Protein AF-A0A7J3KE37-F1 (afdb_monomer_lite)

Structure (mmCIF, N/CA/C/O backbone):
data_AF-A0A7J3KE37-F1
#
_entry.id   AF-A0A7J3KE37-F1
#
loop_
_atom_site.group_PDB
_atom_site.id
_atom_site.type_symbol
_atom_site.label_atom_id
_atom_site.label_alt_id
_atom_site.label_comp_id
_atom_site.label_asym_id
_atom_site.label_entity_id
_atom_site.label_seq_id
_atom_site.pdbx_PDB_ins_code
_atom_site.Cartn_x
_atom_site.Cartn_y
_atom_site.Cartn_z
_atom_site.occupancy
_atom_site.B_iso_or_equiv
_atom_site.auth_seq_id
_atom_site.auth_comp_id
_atom_site.auth_asym_id
_atom_site.auth_atom_id
_atom_site.pdbx_PDB_model_num
ATOM 1 N N . VAL A 1 1 ? 8.041 0.019 -34.776 1.00 53.38 1 VAL A N 1
ATOM 2 C CA . VAL A 1 1 ? 8.431 -0.261 -36.181 1.00 53.38 1 VAL A CA 1
ATOM 3 C C . VAL A 1 1 ? 9.354 0.824 -36.729 1.00 53.38 1 VAL A C 1
ATOM 5 O O . VAL A 1 1 ? 10.491 0.506 -37.036 1.00 53.38 1 VAL A O 1
ATOM 8 N N . ILE A 1 2 ? 8.940 2.098 -36.748 1.00 59.47 2 ILE A N 1
ATOM 9 C CA . ILE A 1 2 ? 9.749 3.211 -37.296 1.00 59.47 2 ILE A CA 1
ATOM 10 C C . ILE A 1 2 ? 11.089 3.405 -36.557 1.00 59.47 2 ILE A C 1
ATOM 12 O O . ILE A 1 2 ? 12.124 3.545 -37.195 1.00 59.47 2 ILE A O 1
ATOM 16 N N . LEU A 1 3 ? 11.098 3.316 -35.222 1.00 55.81 3 LEU A N 1
ATOM 17 C CA . LEU A 1 3 ? 12.321 3.462 -34.418 1.00 55.81 3 LEU A CA 1
ATOM 18 C C . LEU A 1 3 ? 13.357 2.342 -34.669 1.00 55.81 3 LEU A C 1
ATOM 20 O O . LEU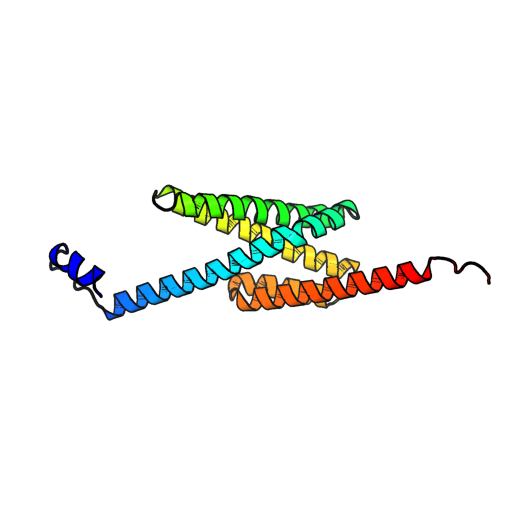 A 1 3 ? 14.552 2.571 -34.562 1.00 55.81 3 LEU A O 1
ATOM 24 N N . ILE A 1 4 ? 12.907 1.134 -35.029 1.00 55.12 4 ILE A N 1
ATOM 25 C CA . ILE A 1 4 ? 13.771 -0.049 -35.213 1.00 55.12 4 ILE A CA 1
ATOM 26 C C . ILE A 1 4 ? 14.487 0.007 -36.567 1.00 55.12 4 ILE A C 1
ATOM 28 O O . ILE A 1 4 ? 15.677 -0.285 -36.635 1.00 55.12 4 ILE A O 1
ATOM 32 N N . LEU A 1 5 ? 13.795 0.471 -37.616 1.00 60.16 5 LEU A N 1
ATOM 33 C CA . LEU A 1 5 ? 14.390 0.710 -38.939 1.00 60.16 5 LEU A CA 1
ATOM 34 C C . LEU A 1 5 ? 15.525 1.746 -38.891 1.00 60.16 5 LEU A C 1
ATOM 36 O O . LEU A 1 5 ? 16.437 1.692 -39.707 1.00 60.16 5 LEU A O 1
ATOM 40 N N . TYR A 1 6 ? 15.486 2.661 -37.919 1.00 65.44 6 TYR A N 1
ATOM 41 C CA . TYR A 1 6 ? 16.497 3.702 -37.756 1.00 65.44 6 TYR A CA 1
ATOM 42 C C . TYR A 1 6 ? 17.763 3.219 -37.023 1.00 65.44 6 TYR A C 1
ATOM 44 O O . TYR A 1 6 ? 18.848 3.741 -37.259 1.00 65.44 6 TYR A O 1
ATOM 52 N N . ILE A 1 7 ? 17.644 2.215 -36.145 1.00 61.22 7 ILE A N 1
ATOM 53 C CA . ILE A 1 7 ? 18.751 1.722 -35.299 1.00 61.22 7 ILE A CA 1
ATOM 54 C C . ILE A 1 7 ? 19.439 0.493 -35.924 1.00 61.22 7 ILE A C 1
ATOM 56 O O . ILE A 1 7 ? 20.599 0.215 -35.629 1.00 61.22 7 ILE A O 1
ATOM 60 N N . GLN A 1 8 ? 18.760 -0.216 -36.834 1.00 58.31 8 GLN A N 1
ATOM 61 C CA . GLN A 1 8 ? 19.286 -1.409 -37.504 1.00 58.31 8 GLN A CA 1
ATOM 62 C C . GLN A 1 8 ? 20.685 -1.257 -38.148 1.00 58.31 8 GLN A C 1
ATOM 64 O O . GLN A 1 8 ? 21.486 -2.177 -37.988 1.00 58.31 8 GLN A O 1
ATOM 69 N N . PRO A 1 9 ? 21.039 -0.142 -38.823 1.00 63.50 9 PRO A N 1
ATOM 70 C CA . PRO A 1 9 ? 22.364 0.001 -39.435 1.00 63.50 9 PRO A CA 1
ATOM 71 C C . PRO A 1 9 ? 23.500 0.274 -38.432 1.00 63.50 9 PRO A C 1
ATOM 73 O O . PRO A 1 9 ? 24.663 0.241 -38.821 1.00 63.50 9 PRO A O 1
ATOM 76 N N . LEU A 1 10 ? 23.191 0.544 -37.157 1.00 65.00 10 LEU A N 1
ATOM 77 C CA . LEU A 1 10 ? 24.181 0.791 -36.100 1.00 65.00 10 LEU A CA 1
ATOM 78 C C . LEU A 1 10 ? 24.524 -0.458 -35.270 1.00 65.00 10 LEU A C 1
ATOM 80 O O . LEU A 1 10 ? 25.379 -0.374 -34.388 1.00 65.00 10 LEU A O 1
ATOM 84 N N . MET A 1 11 ? 23.880 -1.605 -35.520 1.00 58.06 11 MET A N 1
ATOM 85 C CA . MET A 1 11 ? 24.127 -2.831 -34.757 1.00 58.06 11 MET A CA 1
ATOM 86 C C . MET A 1 11 ? 25.184 -3.731 -35.418 1.00 58.06 11 MET A C 1
ATOM 88 O O . MET A 1 11 ? 25.143 -3.940 -36.632 1.00 58.06 11 MET A O 1
ATOM 92 N N . PRO A 1 12 ? 26.121 -4.301 -34.636 1.00 63.09 12 PRO A N 1
ATOM 93 C CA . PRO A 1 12 ? 27.068 -5.290 -35.138 1.00 63.09 12 PRO A CA 1
ATOM 94 C C . PRO A 1 12 ? 26.328 -6.533 -35.654 1.00 63.09 12 PRO A C 1
ATOM 96 O O . PRO A 1 12 ? 25.351 -6.983 -35.058 1.00 63.09 12 PRO A O 1
ATOM 99 N N . SER A 1 13 ? 26.826 -7.116 -36.745 1.00 61.53 13 SER A N 1
ATOM 100 C CA . SER A 1 13 ? 26.220 -8.247 -37.469 1.00 61.53 13 SER A CA 1
ATOM 101 C C . SER A 1 13 ? 26.075 -9.546 -36.662 1.00 61.53 13 SER A C 1
ATOM 103 O O . SER A 1 13 ? 25.427 -10.476 -37.129 1.00 61.53 13 SER A O 1
ATOM 105 N N . SER A 1 14 ? 26.646 -9.621 -35.457 1.00 61.78 14 SER A N 1
ATOM 106 C CA . SER A 1 14 ? 26.464 -10.726 -34.507 1.00 61.78 14 SER A CA 1
ATOM 107 C C . SER A 1 14 ? 25.185 -10.621 -33.666 1.00 61.78 14 SER A C 1
ATOM 109 O O . SER A 1 14 ? 24.855 -11.559 -32.942 1.00 61.78 14 SER A O 1
ATOM 111 N N . PHE A 1 15 ? 24.466 -9.496 -33.733 1.00 59.97 15 PHE A N 1
ATOM 112 C CA . PHE A 1 15 ? 23.226 -9.274 -32.996 1.00 59.97 15 PHE A CA 1
ATOM 113 C C . PHE A 1 15 ? 22.022 -9.548 -33.909 1.00 59.97 15 PHE A C 1
ATOM 115 O O . PHE A 1 15 ? 21.435 -8.634 -34.488 1.00 59.97 15 PHE A O 1
ATOM 122 N N . GLU A 1 16 ? 21.650 -10.823 -34.063 1.00 62.47 16 GLU A N 1
ATOM 123 C CA . GLU A 1 16 ? 20.375 -11.176 -34.695 1.00 62.47 16 GLU A CA 1
ATOM 124 C C . GLU A 1 16 ? 19.230 -10.719 -33.785 1.00 62.47 16 GLU A C 1
ATOM 126 O O . GLU A 1 16 ? 18.906 -11.339 -32.770 1.00 62.47 16 GLU A O 1
ATOM 131 N N . PHE A 1 17 ? 18.630 -9.579 -34.125 1.00 63.75 17 PHE A N 1
ATOM 132 C CA . PHE A 1 17 ? 17.500 -9.033 -33.389 1.00 63.75 17 PHE A CA 1
ATOM 133 C C . PHE A 1 17 ? 16.277 -9.937 -33.575 1.00 63.75 17 PHE A C 1
ATOM 135 O O . PHE A 1 17 ? 15.520 -9.817 -34.541 1.00 63.75 17 PHE A O 1
ATOM 142 N N . ASN A 1 18 ? 16.083 -10.868 -32.643 1.00 77.44 18 ASN A N 1
ATOM 143 C CA . ASN A 1 18 ? 14.922 -11.741 -32.646 1.00 77.44 18 ASN A CA 1
ATOM 144 C C . ASN A 1 18 ? 13.670 -10.922 -32.286 1.00 77.44 18 ASN A C 1
ATOM 146 O O . ASN A 1 18 ? 13.441 -10.562 -31.128 1.00 77.44 18 ASN A O 1
ATOM 150 N N . MET A 1 19 ? 12.853 -10.633 -33.301 1.00 72.88 19 MET A N 1
ATOM 151 C CA . MET A 1 19 ? 11.621 -9.847 -33.178 1.00 72.88 19 MET A CA 1
ATOM 152 C C . MET A 1 19 ? 10.643 -10.432 -32.150 1.00 72.88 19 MET A C 1
ATOM 154 O O . MET A 1 19 ? 9.943 -9.677 -31.478 1.00 72.88 19 MET A O 1
ATOM 158 N N . GLU A 1 20 ? 10.616 -11.755 -31.976 1.00 77.25 20 GLU A N 1
ATOM 159 C CA . GLU A 1 20 ? 9.770 -12.415 -30.981 1.00 77.25 20 GLU A CA 1
ATOM 160 C C . GLU A 1 20 ? 10.263 -12.136 -29.552 1.00 77.25 20 GLU A C 1
ATOM 162 O O . GLU A 1 20 ? 9.468 -11.806 -28.671 1.00 77.25 20 GLU A O 1
ATOM 167 N N . VAL A 1 21 ? 11.582 -12.194 -29.327 1.00 79.75 21 VAL A N 1
ATOM 168 C CA . VAL A 1 21 ? 12.204 -11.858 -28.032 1.00 79.75 21 VAL A CA 1
ATOM 169 C C . VAL A 1 21 ? 12.000 -10.382 -27.701 1.00 79.75 21 VAL A C 1
ATOM 171 O O . VAL A 1 21 ? 11.653 -10.049 -26.568 1.00 79.75 21 VAL A O 1
ATOM 174 N N . PHE A 1 22 ? 12.142 -9.494 -28.687 1.00 77.25 22 PHE A N 1
ATOM 175 C CA . PHE A 1 22 ? 11.907 -8.066 -28.494 1.00 77.25 22 PHE A CA 1
ATOM 176 C C . PHE A 1 22 ? 10.448 -7.754 -28.132 1.00 77.25 22 PHE A C 1
ATOM 178 O O . PHE A 1 22 ? 10.202 -7.002 -27.189 1.00 77.25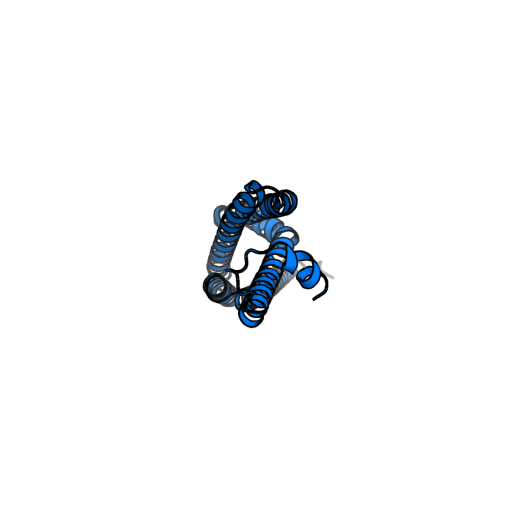 22 PHE A O 1
ATOM 185 N N . ILE A 1 23 ? 9.474 -8.361 -28.821 1.00 79.06 23 ILE A N 1
ATOM 186 C CA . ILE A 1 23 ? 8.047 -8.196 -28.496 1.00 79.06 23 ILE A CA 1
ATOM 187 C C . ILE A 1 23 ? 7.740 -8.751 -27.097 1.00 79.06 23 ILE A C 1
ATOM 189 O O . ILE A 1 23 ? 7.037 -8.092 -26.327 1.00 79.06 23 ILE A O 1
ATOM 193 N N . LYS A 1 24 ? 8.308 -9.909 -26.723 1.00 78.75 24 LYS A N 1
ATOM 194 C CA . LYS A 1 24 ? 8.168 -10.473 -25.368 1.00 78.75 24 LYS A CA 1
ATOM 195 C C . LYS A 1 24 ? 8.726 -9.528 -24.302 1.00 78.75 24 LYS A C 1
ATOM 197 O O . LYS A 1 24 ? 8.019 -9.242 -23.337 1.00 78.75 24 LYS A O 1
ATOM 202 N N . LEU A 1 25 ? 9.926 -8.977 -24.498 1.00 77.75 25 LEU A N 1
ATOM 203 C CA . LEU A 1 25 ? 10.525 -7.995 -23.585 1.00 77.75 25 LEU A CA 1
ATOM 204 C C . LEU A 1 25 ? 9.667 -6.733 -23.445 1.00 77.75 25 LEU A C 1
ATOM 206 O O . LEU A 1 25 ? 9.411 -6.283 -22.329 1.00 77.75 25 LEU A O 1
ATOM 210 N N . LEU A 1 26 ? 9.172 -6.189 -24.557 1.00 78.12 26 LEU A N 1
ATOM 211 C CA . LEU A 1 26 ? 8.349 -4.980 -24.555 1.00 78.12 26 LEU A CA 1
ATOM 212 C C . LEU A 1 26 ? 7.003 -5.217 -23.850 1.00 78.12 26 LEU A C 1
ATOM 214 O O . LEU A 1 26 ? 6.558 -4.375 -23.071 1.00 78.12 26 LEU A O 1
ATOM 218 N N . SER A 1 27 ? 6.401 -6.396 -24.043 1.00 76.31 27 SER A N 1
ATOM 219 C CA . SER A 1 27 ? 5.189 -6.805 -23.325 1.00 76.31 27 SER A CA 1
ATOM 220 C C . SER A 1 27 ? 5.420 -6.980 -21.819 1.00 76.31 27 SER A C 1
ATOM 222 O O . SER A 1 27 ? 4.584 -6.559 -21.022 1.00 76.31 27 SER A O 1
ATOM 224 N N . ALA A 1 28 ? 6.567 -7.533 -21.410 1.00 74.56 28 ALA A N 1
ATOM 225 C CA . ALA A 1 28 ? 6.912 -7.712 -20.003 1.00 74.56 28 ALA A CA 1
ATOM 226 C C . ALA A 1 28 ? 7.110 -6.360 -19.303 1.00 74.56 28 ALA A C 1
ATOM 228 O O . ALA A 1 28 ? 6.559 -6.137 -18.227 1.00 74.56 28 ALA A O 1
ATOM 229 N N . ILE A 1 29 ? 7.821 -5.428 -19.946 1.00 75.62 29 ILE A N 1
ATOM 230 C CA . ILE A 1 29 ? 7.994 -4.058 -19.444 1.00 75.62 29 ILE A CA 1
ATOM 231 C C . ILE A 1 29 ? 6.633 -3.366 -19.302 1.00 75.62 29 ILE A C 1
ATOM 233 O O . ILE A 1 29 ? 6.363 -2.751 -18.273 1.00 75.62 29 ILE A O 1
ATOM 237 N N . PHE A 1 30 ? 5.747 -3.507 -20.292 1.00 75.44 30 PHE A N 1
ATOM 238 C CA . PHE A 1 30 ? 4.404 -2.930 -20.241 1.00 75.44 30 PHE A CA 1
ATOM 239 C C . PHE A 1 30 ? 3.581 -3.455 -19.051 1.00 75.44 30 PHE A C 1
ATOM 241 O O . PHE A 1 30 ? 2.969 -2.666 -18.330 1.00 75.44 30 PHE A O 1
ATOM 248 N N . TRP A 1 31 ? 3.622 -4.764 -18.785 1.00 73.44 31 TRP A N 1
ATOM 249 C CA . TRP A 1 31 ? 2.962 -5.361 -17.619 1.00 73.44 31 TRP A CA 1
ATOM 250 C C . TRP A 1 31 ? 3.534 -4.869 -16.286 1.00 73.44 31 TRP A C 1
ATOM 252 O O . TRP A 1 31 ? 2.769 -4.568 -15.369 1.00 73.44 31 TRP A O 1
ATOM 262 N N . VAL A 1 32 ? 4.858 -4.731 -16.183 1.00 71.25 32 VAL A N 1
ATOM 263 C CA . VAL A 1 32 ? 5.515 -4.183 -14.985 1.00 71.25 32 VAL A CA 1
ATOM 264 C C . VAL A 1 32 ? 5.068 -2.743 -14.731 1.00 71.25 32 VAL A C 1
ATOM 266 O O . VAL A 1 32 ? 4.750 -2.400 -13.594 1.00 71.25 32 VAL A O 1
ATOM 269 N N . ILE A 1 33 ? 4.974 -1.923 -15.783 1.00 72.56 33 ILE A N 1
ATOM 270 C CA . ILE A 1 33 ? 4.507 -0.533 -15.685 1.00 72.56 33 ILE A CA 1
ATOM 271 C C . ILE A 1 33 ? 3.059 -0.478 -15.185 1.00 72.56 33 ILE A C 1
ATOM 273 O O . 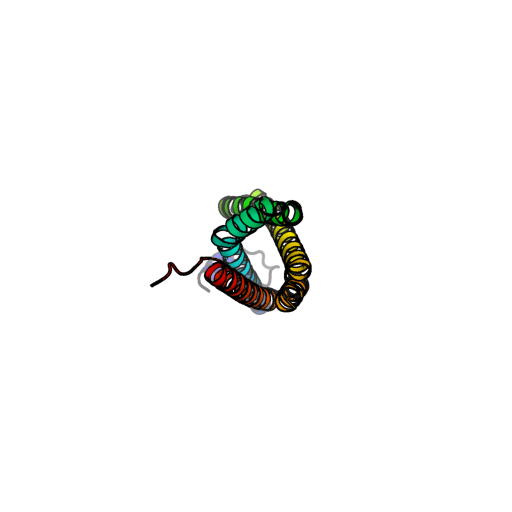ILE A 1 33 ? 2.759 0.320 -14.299 1.00 72.56 33 ILE A O 1
ATOM 277 N N . ILE A 1 34 ? 2.168 -1.335 -15.697 1.00 74.44 34 ILE A N 1
ATOM 278 C CA . ILE A 1 34 ? 0.769 -1.391 -15.242 1.00 74.44 34 ILE A CA 1
ATOM 279 C C . ILE A 1 34 ? 0.694 -1.684 -13.741 1.00 74.44 34 ILE A C 1
ATOM 281 O O . ILE A 1 34 ? 0.007 -0.967 -13.016 1.00 74.44 34 ILE A O 1
ATOM 285 N N . ILE A 1 35 ? 1.412 -2.706 -13.267 1.00 70.31 35 ILE A N 1
ATOM 286 C CA . ILE A 1 35 ? 1.434 -3.076 -11.843 1.00 70.31 35 ILE A CA 1
ATOM 287 C C . ILE A 1 35 ? 1.938 -1.903 -10.994 1.00 70.31 35 ILE A C 1
ATOM 289 O O . ILE A 1 35 ? 1.342 -1.579 -9.966 1.00 70.31 35 ILE A O 1
ATOM 293 N N . TRP A 1 36 ? 2.978 -1.218 -11.469 1.00 72.06 36 TRP A N 1
ATOM 294 C CA . TRP A 1 36 ? 3.528 -0.027 -10.828 1.00 72.06 36 TRP A CA 1
ATOM 295 C C . TRP A 1 36 ? 2.510 1.111 -10.696 1.00 72.06 36 TRP A C 1
ATOM 297 O O . TRP A 1 36 ? 2.410 1.735 -9.641 1.00 72.06 36 TRP A O 1
ATOM 307 N N . VAL A 1 37 ? 1.709 1.366 -11.734 1.00 74.19 37 VAL A N 1
ATOM 308 C CA . VAL A 1 37 ? 0.667 2.405 -11.696 1.00 74.19 37 VAL A CA 1
ATOM 309 C C . VAL A 1 37 ? -0.386 2.098 -10.627 1.00 74.19 37 VAL A C 1
ATOM 311 O O . VAL A 1 37 ? -0.791 3.007 -9.902 1.00 74.19 37 VAL A O 1
ATOM 314 N N . PHE A 1 38 ? -0.799 0.835 -10.476 1.00 73.00 38 PHE A N 1
ATOM 315 C CA . PHE A 1 38 ? -1.753 0.447 -9.431 1.00 73.00 38 PHE A CA 1
ATOM 316 C C . PHE A 1 38 ? -1.213 0.710 -8.021 1.00 73.00 38 PHE A C 1
ATOM 318 O O . PHE A 1 38 ? -1.939 1.260 -7.189 1.00 73.00 38 PHE A O 1
ATOM 325 N N . GLU A 1 39 ? 0.053 0.379 -7.759 1.00 71.06 39 GLU A N 1
ATOM 326 C CA . GLU A 1 39 ? 0.696 0.664 -6.470 1.00 71.06 39 GLU A CA 1
ATOM 327 C C . GLU A 1 39 ? 0.749 2.166 -6.172 1.00 71.06 39 GLU A C 1
ATOM 329 O O . GLU A 1 39 ? 0.411 2.588 -5.066 1.00 71.06 39 GLU A O 1
ATOM 334 N N . VAL A 1 40 ? 1.096 2.988 -7.167 1.00 74.31 40 VAL A N 1
ATOM 335 C CA . VAL A 1 40 ? 1.150 4.449 -7.012 1.00 74.31 40 VAL A CA 1
ATOM 336 C C . VAL A 1 40 ? -0.230 5.030 -6.694 1.00 74.31 40 VAL A C 1
ATOM 338 O O . VAL A 1 40 ? -0.351 5.867 -5.798 1.00 74.31 40 VAL A O 1
ATOM 341 N N . VAL A 1 41 ? -1.286 4.579 -7.380 1.00 79.06 41 VAL A N 1
ATOM 342 C CA . VAL A 1 41 ? -2.663 5.037 -7.118 1.00 79.06 41 VAL A CA 1
ATOM 343 C C . VAL A 1 41 ? -3.095 4.673 -5.697 1.00 79.06 41 VAL A C 1
ATOM 345 O O . VAL A 1 41 ? -3.644 5.514 -4.983 1.00 79.06 41 VAL A O 1
ATOM 348 N N . ILE A 1 42 ? -2.812 3.444 -5.262 1.00 74.50 42 ILE A N 1
ATOM 349 C CA . ILE A 1 42 ? -3.102 2.979 -3.902 1.00 74.50 42 ILE A CA 1
ATOM 350 C C . ILE A 1 42 ? -2.350 3.821 -2.864 1.00 74.50 42 ILE A C 1
ATOM 352 O O . ILE A 1 42 ? -2.955 4.301 -1.903 1.00 74.50 42 ILE A O 1
ATOM 356 N N . ALA A 1 43 ? -1.053 4.043 -3.077 1.00 71.31 43 ALA A N 1
ATOM 357 C CA . ALA A 1 43 ? -0.216 4.852 -2.200 1.00 71.31 43 ALA A CA 1
ATOM 358 C C . ALA A 1 43 ? -0.753 6.291 -2.078 1.00 71.31 43 ALA A C 1
ATOM 360 O O . ALA A 1 43 ? -0.786 6.858 -0.984 1.00 71.31 43 ALA A O 1
ATOM 361 N N . LEU A 1 44 ? -1.260 6.862 -3.175 1.00 77.19 44 LEU A N 1
ATOM 362 C CA . LEU A 1 44 ? -1.858 8.196 -3.183 1.00 77.19 44 LEU A CA 1
ATOM 363 C C . LEU A 1 44 ? -3.169 8.255 -2.378 1.00 77.19 44 LEU A C 1
ATOM 365 O O . LEU A 1 44 ? -3.388 9.194 -1.610 1.00 77.19 44 LEU A O 1
ATOM 369 N N . VAL A 1 45 ? -4.030 7.239 -2.500 1.00 77.06 45 VAL A N 1
ATOM 370 C CA . VAL A 1 45 ? -5.258 7.126 -1.690 1.00 77.06 45 VAL A CA 1
ATOM 371 C C . VAL A 1 45 ? -4.920 6.985 -0.204 1.00 77.06 45 VAL A C 1
ATOM 373 O O . VAL A 1 45 ? -5.557 7.632 0.639 1.00 77.06 45 VAL A O 1
ATOM 376 N N . ALA A 1 46 ? -3.897 6.190 0.120 1.00 72.88 46 ALA A N 1
ATOM 377 C CA . ALA A 1 46 ? -3.403 6.038 1.482 1.00 72.88 46 ALA A CA 1
ATOM 378 C C . ALA A 1 46 ? -2.950 7.392 2.059 1.00 72.88 46 ALA A C 1
ATOM 380 O O . ALA A 1 46 ? -3.341 7.750 3.172 1.00 72.88 46 ALA A O 1
ATOM 381 N N . LEU A 1 47 ? -2.216 8.190 1.277 1.00 74.81 47 LEU A N 1
ATOM 382 C CA . LEU A 1 47 ? -1.715 9.504 1.683 1.00 74.81 47 LEU A CA 1
ATOM 383 C C . LEU A 1 47 ? -2.843 10.475 2.078 1.00 74.81 47 LEU A C 1
ATOM 385 O O . LEU A 1 47 ? -2.759 11.137 3.111 1.00 74.81 47 LEU A O 1
ATOM 389 N N . ILE A 1 48 ? -3.910 10.549 1.276 1.00 77.38 48 ILE A N 1
ATOM 390 C CA . ILE A 1 48 ? -4.960 11.568 1.442 1.00 77.38 48 ILE A CA 1
ATOM 391 C C . ILE A 1 48 ? -5.927 11.223 2.579 1.00 77.38 48 ILE A C 1
ATOM 393 O O . ILE A 1 48 ? -6.341 12.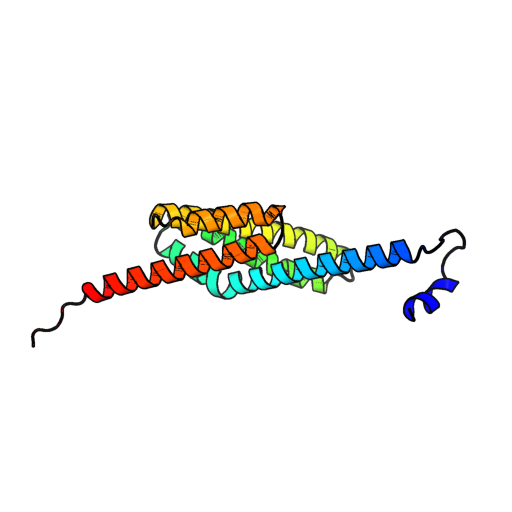111 3.323 1.00 77.38 48 ILE A O 1
ATOM 397 N N . LYS A 1 49 ? -6.333 9.954 2.710 1.00 80.50 49 LYS A N 1
ATOM 398 C CA . LYS A 1 49 ? -7.380 9.552 3.670 1.00 80.50 49 LYS A CA 1
ATOM 399 C C . LYS A 1 49 ? -6.872 8.671 4.802 1.00 80.50 49 LYS A C 1
ATOM 401 O O . LYS A 1 49 ? -7.322 8.831 5.936 1.00 80.50 49 LYS A O 1
ATOM 406 N N . LEU A 1 50 ? -5.961 7.742 4.518 1.00 79.31 50 LEU A N 1
ATOM 407 C CA . LEU A 1 50 ? -5.536 6.752 5.505 1.00 79.31 50 LEU A CA 1
ATOM 408 C C . LEU A 1 50 ? -4.550 7.346 6.518 1.00 79.31 50 LEU A C 1
ATOM 410 O O . LEU A 1 50 ? -4.712 7.123 7.714 1.00 79.31 50 LEU A O 1
ATOM 414 N N . ILE A 1 51 ? -3.567 8.137 6.085 1.00 80.56 51 ILE A N 1
ATOM 415 C CA . ILE A 1 51 ? -2.589 8.772 6.987 1.00 80.56 51 ILE A CA 1
ATOM 416 C C . ILE A 1 51 ? -3.252 9.699 8.025 1.00 80.56 51 ILE A C 1
ATOM 418 O O . ILE A 1 51 ? -3.038 9.501 9.226 1.00 80.56 51 ILE A O 1
ATOM 422 N N . PRO A 1 52 ? -4.106 10.673 7.652 1.00 80.50 52 PRO A N 1
ATOM 423 C CA . PRO A 1 52 ? -4.774 11.501 8.657 1.00 80.50 52 PRO A CA 1
ATOM 424 C C . PRO A 1 52 ? -5.719 10.679 9.552 1.00 80.50 52 PRO A C 1
ATOM 426 O O . PRO A 1 52 ? -5.814 10.940 10.752 1.00 80.50 52 PRO A O 1
ATOM 429 N N . GLY A 1 53 ? -6.365 9.638 9.015 1.00 78.31 53 GLY A N 1
ATOM 430 C CA . GLY A 1 53 ? -7.209 8.734 9.804 1.00 78.31 53 GLY A CA 1
ATOM 431 C C . GLY A 1 53 ? -6.425 7.919 10.840 1.00 78.31 53 GLY A C 1
ATOM 432 O O . GLY A 1 53 ? -6.810 7.849 12.005 1.00 78.31 53 GLY A O 1
ATOM 433 N N . THR A 1 54 ? -5.292 7.343 10.442 1.00 81.00 54 THR A N 1
ATOM 434 C CA . THR A 1 54 ? -4.425 6.529 11.312 1.00 81.00 54 THR A CA 1
ATOM 435 C C . THR A 1 54 ? -3.705 7.360 12.362 1.00 81.00 54 THR A C 1
ATOM 437 O O . THR A 1 54 ? -3.637 6.944 13.516 1.00 81.00 54 THR A O 1
ATOM 440 N N . SER A 1 55 ? -3.270 8.572 12.016 1.00 82.06 55 SER A N 1
ATOM 441 C CA . SER A 1 55 ? -2.710 9.515 12.991 1.00 82.06 55 SER A CA 1
ATOM 442 C C . SER A 1 55 ? -3.748 9.984 14.019 1.00 82.06 55 SER A C 1
ATOM 444 O O . SER A 1 55 ? -3.421 10.159 15.193 1.00 82.06 55 SER A O 1
ATOM 446 N N . SER A 1 56 ? -5.015 10.119 13.616 1.00 83.19 56 SER A N 1
ATOM 447 C CA . SER A 1 56 ? -6.120 10.409 14.539 1.00 83.19 56 SER A CA 1
ATOM 448 C C . SER A 1 56 ? -6.397 9.230 15.479 1.00 83.19 56 SER A C 1
ATOM 450 O O . SER A 1 56 ? -6.571 9.437 16.678 1.00 83.19 56 SER A O 1
ATOM 452 N N . LEU A 1 57 ? -6.357 7.994 14.963 1.00 82.06 57 LEU A N 1
ATOM 453 C CA . LEU A 1 57 ? -6.441 6.764 15.765 1.00 82.06 57 LEU A CA 1
ATOM 454 C C . LEU A 1 57 ? -5.285 6.662 16.771 1.00 82.06 57 LEU A C 1
ATOM 456 O O . LEU A 1 57 ? -5.530 6.383 17.938 1.00 82.06 57 LEU A O 1
ATOM 460 N N . ALA A 1 58 ? -4.052 6.952 16.349 1.00 85.62 58 ALA A N 1
ATOM 461 C CA . ALA A 1 58 ? -2.869 6.957 17.213 1.00 85.62 58 ALA A CA 1
ATOM 462 C C . ALA A 1 58 ? -2.916 8.027 18.312 1.00 85.62 58 ALA A C 1
ATOM 464 O O . ALA A 1 58 ? -2.353 7.838 19.388 1.00 85.62 58 ALA A O 1
ATOM 465 N N . ARG A 1 59 ? -3.572 9.163 18.047 1.00 85.94 59 ARG A N 1
ATOM 466 C CA . ARG A 1 59 ? -3.778 10.216 19.048 1.00 85.94 59 ARG A CA 1
ATOM 467 C C . ARG A 1 59 ? -4.872 9.847 20.050 1.00 85.94 59 ARG A C 1
ATOM 469 O O . ARG A 1 59 ? -4.772 10.228 21.210 1.00 85.94 59 ARG A O 1
ATOM 476 N N . ALA A 1 60 ? -5.905 9.136 19.600 1.00 85.62 60 ALA A N 1
ATOM 477 C CA . ALA A 1 60 ? -6.973 8.641 20.463 1.00 85.62 60 ALA A CA 1
ATOM 478 C C . ALA A 1 60 ? -6.511 7.466 21.336 1.00 85.62 60 ALA A C 1
ATOM 480 O O . ALA A 1 60 ? -6.927 7.362 22.486 1.00 85.62 60 ALA A O 1
ATOM 481 N N . ASP A 1 61 ? -5.657 6.592 20.800 1.00 83.50 61 ASP A N 1
ATOM 482 C CA . ASP A 1 61 ? -5.104 5.462 21.531 1.00 83.50 61 ASP A CA 1
ATOM 483 C C . ASP A 1 61 ? -3.645 5.182 21.113 1.00 83.50 61 ASP A C 1
ATOM 485 O O . ASP A 1 61 ? -3.379 4.915 19.930 1.00 83.50 61 ASP A O 1
ATOM 489 N N . PRO A 1 62 ? -2.691 5.219 22.068 1.00 86.12 62 PRO A N 1
ATOM 490 C CA . PRO A 1 62 ? -1.267 5.052 21.787 1.00 86.12 62 PRO A CA 1
ATOM 491 C C . PRO A 1 62 ? -0.931 3.690 21.175 1.00 86.12 62 PRO A C 1
ATOM 493 O O . PRO A 1 62 ? 0.102 3.558 20.514 1.00 86.12 62 PRO A O 1
ATOM 496 N N . GLU A 1 63 ? -1.796 2.687 21.323 1.00 87.50 63 GLU A N 1
ATOM 497 C CA . GLU A 1 63 ? -1.592 1.369 20.741 1.00 87.50 63 GLU A CA 1
ATOM 498 C C . GLU A 1 63 ? -1.503 1.416 19.203 1.00 87.50 63 GLU A C 1
ATOM 500 O O . GLU A 1 63 ? -0.759 0.634 18.602 1.00 87.50 63 GLU A O 1
ATOM 505 N N . PHE A 1 64 ? -2.171 2.368 18.542 1.00 86.88 64 PHE A N 1
ATOM 506 C CA . PHE A 1 64 ? -2.100 2.527 17.083 1.00 86.88 64 PHE A CA 1
ATOM 507 C C . PHE A 1 64 ? -0.891 3.348 16.605 1.00 86.88 64 PHE A C 1
ATOM 509 O O . PHE A 1 64 ? -0.644 3.408 15.399 1.00 86.88 64 PHE A O 1
ATOM 516 N N . SER A 1 65 ? -0.105 3.938 17.513 1.00 86.31 65 SER A N 1
ATOM 517 C CA . SER A 1 65 ? 1.021 4.825 17.178 1.00 86.31 65 SER A CA 1
ATOM 518 C C . SER A 1 65 ? 2.089 4.139 16.324 1.00 86.31 65 SER A C 1
ATOM 520 O O . SER A 1 65 ? 2.510 4.680 15.302 1.00 86.31 65 SER A O 1
ATOM 522 N N . THR A 1 66 ? 2.466 2.902 16.659 1.00 88.19 66 THR A N 1
ATOM 523 C CA . THR A 1 66 ? 3.461 2.141 15.886 1.00 88.19 66 THR A CA 1
ATOM 524 C C . THR A 1 66 ? 3.003 1.903 14.448 1.00 88.19 66 THR A C 1
ATOM 526 O O . THR A 1 66 ? 3.757 2.154 13.511 1.00 88.19 66 THR A O 1
ATOM 529 N N . ALA A 1 67 ? 1.755 1.460 14.265 1.00 87.75 67 ALA A N 1
ATOM 530 C CA . ALA A 1 67 ? 1.196 1.201 12.941 1.00 87.75 67 ALA A CA 1
ATOM 531 C C . ALA A 1 67 ? 1.068 2.501 12.130 1.00 87.75 67 ALA A C 1
ATOM 533 O O . ALA A 1 67 ? 1.504 2.561 10.983 1.00 87.75 67 ALA A O 1
ATOM 534 N N . SER A 1 68 ? 0.552 3.566 12.752 1.00 87.62 68 SER A N 1
ATOM 535 C CA . SER A 1 68 ? 0.422 4.889 12.135 1.00 87.62 68 SER A CA 1
ATOM 536 C C . SER A 1 68 ? 1.768 5.463 11.689 1.00 87.62 68 SER A C 1
ATOM 538 O O . SER A 1 68 ? 1.862 6.027 10.597 1.00 87.62 68 SER A O 1
ATOM 540 N N . ASN A 1 69 ? 2.816 5.317 12.503 1.00 88.44 69 ASN A N 1
ATOM 541 C CA . ASN A 1 69 ? 4.150 5.808 12.163 1.00 88.44 69 ASN A CA 1
ATOM 542 C C . ASN A 1 69 ? 4.767 5.020 11.005 1.00 88.44 69 ASN A C 1
ATOM 544 O O . ASN A 1 69 ? 5.317 5.640 10.097 1.00 88.44 69 ASN A O 1
ATOM 548 N N . LEU A 1 70 ? 4.629 3.688 10.983 1.00 88.62 70 LEU A N 1
ATOM 549 C CA . LEU A 1 70 ? 5.097 2.866 9.859 1.00 88.62 70 LEU A CA 1
ATOM 550 C C . LEU A 1 70 ? 4.387 3.231 8.550 1.00 88.62 70 LEU A C 1
ATOM 552 O O . LEU A 1 70 ? 5.053 3.403 7.533 1.00 88.62 70 LEU A O 1
ATOM 556 N N . ILE A 1 71 ? 3.059 3.395 8.581 1.00 88.31 71 ILE A N 1
ATOM 557 C CA . ILE A 1 71 ? 2.268 3.815 7.412 1.00 88.31 71 ILE A CA 1
ATOM 558 C C . ILE A 1 71 ? 2.726 5.198 6.946 1.00 88.31 71 ILE A C 1
ATOM 560 O O . ILE A 1 71 ? 2.988 5.392 5.762 1.00 88.31 71 ILE A O 1
ATOM 564 N N . SER A 1 72 ? 2.851 6.151 7.872 1.00 86.81 72 SER A N 1
ATOM 565 C CA . SER A 1 72 ? 3.215 7.529 7.538 1.00 86.81 72 SER A CA 1
ATOM 566 C C . SER A 1 72 ? 4.615 7.607 6.943 1.00 86.81 72 SER A C 1
ATOM 568 O O . SER A 1 72 ? 4.778 8.119 5.843 1.00 86.81 72 SER A O 1
ATOM 570 N N . ILE A 1 73 ? 5.624 7.061 7.623 1.00 88.38 73 ILE A N 1
ATOM 571 C CA . ILE A 1 73 ? 7.013 7.096 7.150 1.00 88.38 73 ILE A CA 1
ATOM 572 C C . ILE A 1 73 ? 7.147 6.299 5.850 1.00 88.38 73 ILE A C 1
ATOM 574 O O . ILE A 1 73 ? 7.734 6.796 4.892 1.00 88.38 73 ILE A O 1
ATOM 578 N N . GLY A 1 74 ? 6.565 5.100 5.790 1.00 87.94 74 GLY A N 1
ATOM 579 C CA . GLY A 1 74 ? 6.639 4.229 4.623 1.00 87.94 74 GLY A CA 1
ATOM 580 C C . GLY A 1 74 ? 6.050 4.871 3.369 1.00 87.94 74 GLY A C 1
ATOM 581 O O . GLY A 1 74 ? 6.747 5.016 2.367 1.00 87.94 74 GLY A O 1
ATOM 582 N N . TYR A 1 75 ? 4.796 5.332 3.426 1.00 86.69 75 TYR A N 1
ATOM 583 C CA . TYR A 1 75 ? 4.147 5.932 2.258 1.00 86.69 75 TYR A CA 1
ATOM 584 C C . TYR A 1 75 ? 4.653 7.340 1.937 1.00 86.69 75 TYR A C 1
ATOM 586 O O . TYR A 1 75 ? 4.857 7.636 0.763 1.00 86.69 75 TYR A O 1
ATOM 594 N N . ILE A 1 76 ? 4.893 8.211 2.927 1.00 87.94 76 ILE A N 1
ATOM 595 C CA . ILE A 1 76 ? 5.357 9.584 2.653 1.00 87.94 76 ILE A CA 1
ATOM 596 C C . ILE A 1 76 ? 6.762 9.550 2.052 1.00 87.94 76 ILE A C 1
ATOM 598 O O . ILE A 1 76 ? 6.973 10.077 0.960 1.00 87.94 76 ILE A O 1
ATOM 602 N N . CYS A 1 77 ? 7.722 8.906 2.724 1.00 87.88 77 CYS A N 1
ATOM 603 C CA . CYS A 1 77 ? 9.087 8.826 2.208 1.00 87.88 77 CYS A CA 1
ATOM 604 C C . CYS A 1 77 ? 9.140 7.996 0.923 1.00 87.88 77 CYS A C 1
ATOM 606 O O . CYS A 1 77 ? 9.827 8.389 -0.018 1.00 87.88 77 CYS A O 1
ATOM 608 N N . GLY A 1 78 ? 8.372 6.903 0.849 1.00 86.94 78 GLY A N 1
ATOM 609 C CA . GLY A 1 78 ? 8.269 6.062 -0.340 1.00 86.94 78 GLY A CA 1
ATOM 610 C C . GLY A 1 78 ? 7.808 6.841 -1.569 1.00 86.94 78 GLY A C 1
ATOM 611 O O . GLY A 1 78 ? 8.493 6.805 -2.588 1.00 86.94 78 GLY A O 1
ATOM 612 N N . ILE A 1 79 ? 6.718 7.610 -1.469 1.00 85.69 79 ILE A N 1
ATOM 613 C CA . ILE A 1 79 ? 6.199 8.427 -2.580 1.00 85.69 79 ILE A CA 1
ATOM 614 C C . ILE A 1 79 ? 7.162 9.564 -2.944 1.00 85.69 79 ILE A C 1
ATOM 616 O O . ILE A 1 79 ? 7.376 9.817 -4.127 1.00 85.69 79 ILE A O 1
ATOM 620 N N . ILE A 1 80 ? 7.775 10.240 -1.967 1.00 88.44 80 ILE A N 1
ATOM 621 C CA . ILE A 1 80 ? 8.752 11.306 -2.253 1.00 88.44 80 ILE A CA 1
ATOM 622 C C . ILE A 1 80 ? 9.936 10.742 -3.048 1.00 88.44 80 ILE A C 1
ATOM 624 O O . ILE A 1 80 ? 10.310 11.294 -4.084 1.00 88.44 80 ILE A O 1
ATOM 628 N N . LEU A 1 81 ? 10.493 9.616 -2.597 1.00 88.31 81 LEU A N 1
ATOM 629 C CA . LEU A 1 81 ? 11.579 8.926 -3.292 1.00 88.31 81 LEU A CA 1
ATOM 630 C C . LEU A 1 81 ? 11.143 8.410 -4.665 1.00 88.31 81 LEU A C 1
ATOM 632 O O . LEU A 1 81 ? 11.946 8.432 -5.591 1.00 88.31 81 LEU A O 1
ATOM 636 N N . LEU A 1 82 ? 9.881 7.996 -4.813 1.00 86.00 82 LEU A N 1
ATOM 637 C CA . LEU A 1 82 ? 9.313 7.545 -6.082 1.00 86.00 82 LEU A CA 1
ATOM 638 C C . LEU A 1 82 ? 9.335 8.669 -7.116 1.00 86.00 82 LEU A C 1
ATOM 640 O O . LEU A 1 82 ? 9.865 8.505 -8.211 1.00 86.00 82 LEU A O 1
ATOM 644 N N . VAL A 1 83 ? 8.800 9.835 -6.749 1.00 86.12 83 VAL A N 1
ATOM 645 C CA . VAL A 1 83 ? 8.733 11.008 -7.629 1.00 86.12 83 VAL A CA 1
ATOM 646 C C . VAL A 1 83 ? 10.137 11.492 -7.990 1.00 86.12 83 VAL A C 1
ATOM 648 O O . VAL A 1 83 ? 10.418 11.738 -9.163 1.00 86.12 83 VAL A O 1
ATOM 651 N N . LEU A 1 84 ? 11.043 11.569 -7.009 1.00 87.69 84 LEU A N 1
ATOM 652 C CA . LEU A 1 84 ? 12.441 11.941 -7.248 1.00 87.69 84 LEU A CA 1
ATOM 653 C C . LEU A 1 84 ? 13.176 10.907 -8.114 1.00 87.69 84 LEU A C 1
ATOM 655 O O . LEU A 1 84 ? 13.956 11.286 -8.988 1.00 87.69 84 LEU A O 1
ATOM 659 N N . GLY A 1 85 ? 12.912 9.616 -7.912 1.00 84.12 85 GLY A N 1
ATOM 660 C CA . GLY A 1 85 ? 13.487 8.523 -8.695 1.00 84.12 85 GLY A CA 1
ATOM 661 C C . GLY A 1 85 ? 13.043 8.555 -10.155 1.00 84.12 85 GLY A C 1
ATOM 662 O O . GLY A 1 85 ? 13.880 8.439 -11.046 1.00 84.12 85 GLY A O 1
ATOM 663 N N . ILE A 1 86 ? 11.755 8.811 -10.416 1.00 82.81 86 ILE A N 1
ATOM 664 C CA . ILE A 1 86 ? 11.229 8.990 -11.780 1.00 82.81 86 ILE A CA 1
ATOM 665 C C . ILE A 1 86 ? 11.844 10.230 -12.440 1.00 82.81 86 ILE A C 1
ATOM 667 O O . ILE A 1 86 ? 12.267 10.165 -13.593 1.00 82.81 86 ILE A O 1
ATOM 671 N N . LEU A 1 87 ? 11.940 11.350 -11.716 1.00 84.38 87 LEU A N 1
ATOM 672 C CA . LEU A 1 87 ? 12.513 12.588 -12.252 1.00 84.38 87 LEU A CA 1
ATOM 673 C C . LEU A 1 87 ? 13.995 12.425 -12.627 1.00 84.38 87 LEU A C 1
ATOM 675 O O . LEU A 1 87 ? 14.458 12.992 -13.614 1.00 84.38 87 LEU A O 1
ATOM 679 N N . THR A 1 88 ? 14.735 11.635 -11.850 1.00 85.44 88 THR A N 1
ATOM 680 C CA . THR A 1 88 ? 16.174 11.401 -12.040 1.00 85.44 88 THR A CA 1
ATOM 681 C C . THR A 1 88 ? 16.494 10.137 -12.837 1.00 85.44 88 THR A C 1
ATOM 683 O O . THR A 1 88 ? 17.665 9.793 -12.966 1.00 85.44 88 THR A O 1
ATOM 686 N N . LEU A 1 89 ? 15.492 9.473 -13.427 1.00 77.75 89 LEU A N 1
ATOM 687 C CA . LEU A 1 89 ? 15.620 8.170 -14.100 1.00 77.75 89 LEU A CA 1
ATOM 688 C C . LEU A 1 89 ? 16.578 8.175 -15.300 1.00 77.75 89 LEU A C 1
ATOM 690 O O . LEU A 1 89 ? 17.145 7.143 -15.646 1.00 77.75 89 LEU A O 1
ATOM 694 N N . ILE A 1 90 ? 16.793 9.347 -15.905 1.00 72.69 90 ILE A N 1
ATOM 695 C CA . ILE A 1 90 ? 17.766 9.568 -16.989 1.00 72.69 90 ILE A CA 1
ATOM 696 C C . ILE A 1 90 ? 19.209 9.314 -16.506 1.00 72.69 90 ILE A C 1
ATOM 698 O O . ILE A 1 90 ? 20.089 8.981 -17.297 1.00 72.69 90 ILE A O 1
ATOM 702 N N . ILE A 1 91 ? 19.456 9.444 -15.202 1.00 74.94 91 ILE A N 1
ATOM 703 C CA . ILE A 1 91 ? 20.741 9.203 -14.549 1.00 74.94 91 ILE A CA 1
ATOM 704 C C . ILE A 1 91 ? 20.639 7.857 -13.818 1.00 74.94 91 ILE A C 1
ATOM 706 O O . ILE A 1 91 ? 19.632 7.580 -13.175 1.00 74.94 91 ILE A O 1
ATOM 710 N N . LEU A 1 92 ? 21.691 7.027 -13.844 1.00 75.56 92 LEU A N 1
ATOM 711 C CA . LEU A 1 92 ? 21.733 5.719 -13.154 1.00 75.56 92 LEU A CA 1
ATOM 712 C C . LEU A 1 92 ? 21.305 5.792 -11.667 1.00 75.56 92 LEU A C 1
ATOM 714 O O . LEU A 1 92 ? 20.775 4.832 -11.113 1.00 75.56 92 LEU A O 1
ATOM 718 N N . ILE A 1 93 ? 21.480 6.961 -11.043 1.00 80.44 93 ILE A N 1
ATOM 719 C CA . ILE A 1 93 ? 21.016 7.299 -9.690 1.00 80.44 93 ILE A CA 1
ATOM 720 C C . ILE A 1 93 ? 19.498 7.119 -9.517 1.00 80.44 93 ILE A C 1
ATOM 722 O O . ILE A 1 93 ? 19.069 6.632 -8.472 1.00 80.44 93 ILE A O 1
ATOM 726 N N . GLY A 1 94 ? 18.681 7.440 -10.526 1.00 79.31 94 GLY A N 1
ATOM 727 C CA . GLY A 1 94 ? 17.224 7.322 -10.441 1.00 79.31 94 GLY A CA 1
ATOM 728 C C . GLY A 1 94 ? 16.744 5.884 -10.244 1.00 79.31 94 GLY A C 1
ATOM 729 O O . GLY A 1 94 ? 15.801 5.649 -9.489 1.00 79.31 94 GLY A O 1
ATOM 730 N N . PHE A 1 95 ? 17.448 4.901 -10.820 1.00 78.56 95 PHE A N 1
ATOM 731 C CA . PHE A 1 95 ? 17.149 3.485 -10.584 1.00 78.56 95 PHE A CA 1
ATOM 732 C C . PHE A 1 95 ? 17.334 3.103 -9.108 1.00 78.56 95 PHE A C 1
ATOM 734 O O . PHE A 1 95 ? 16.485 2.429 -8.528 1.00 78.56 95 PHE A O 1
ATOM 741 N N . LEU A 1 96 ? 18.402 3.586 -8.467 1.00 83.94 96 LEU A N 1
ATOM 742 C CA . LEU A 1 96 ? 18.671 3.305 -7.056 1.00 83.94 96 LEU A CA 1
ATOM 743 C C . LEU A 1 96 ? 17.619 3.948 -6.135 1.00 83.94 96 LEU A C 1
ATOM 745 O O . LEU A 1 96 ? 17.181 3.321 -5.170 1.00 83.94 96 LEU A O 1
ATOM 749 N N . LEU A 1 97 ? 17.158 5.162 -6.464 1.00 86.31 97 LEU A N 1
ATOM 750 C CA . LEU A 1 97 ? 16.050 5.808 -5.751 1.00 86.31 97 LEU A CA 1
ATOM 751 C C . LEU A 1 97 ? 14.732 5.042 -5.903 1.00 86.31 97 LEU A C 1
ATOM 753 O O . LEU A 1 97 ? 13.994 4.935 -4.926 1.00 86.31 97 LEU A O 1
ATOM 757 N N . LEU A 1 98 ? 14.438 4.487 -7.084 1.00 83.75 98 LEU A N 1
ATOM 758 C CA . LEU A 1 98 ? 13.239 3.666 -7.284 1.00 83.75 98 LEU A CA 1
ATOM 759 C C . LEU A 1 98 ? 13.265 2.394 -6.436 1.00 83.75 98 LEU A C 1
ATOM 761 O O . LEU A 1 98 ? 12.255 2.048 -5.825 1.00 83.75 98 LEU A O 1
ATOM 765 N N . VAL A 1 99 ? 14.418 1.727 -6.347 1.00 85.81 99 VAL A N 1
ATOM 766 C CA . VAL A 1 99 ? 14.575 0.557 -5.470 1.00 85.81 99 VAL A CA 1
ATOM 767 C C . VAL A 1 99 ? 14.347 0.949 -4.008 1.00 85.81 99 VAL A C 1
ATOM 769 O O . VAL A 1 99 ? 13.620 0.263 -3.291 1.00 85.81 99 VAL A O 1
ATOM 772 N N . LEU A 1 100 ? 14.908 2.078 -3.565 1.00 88.88 100 LEU A N 1
ATOM 773 C CA . LEU A 1 100 ? 14.726 2.551 -2.192 1.00 88.88 100 LEU A CA 1
ATOM 774 C C . LEU A 1 100 ? 13.269 2.948 -1.902 1.00 88.88 100 LEU A C 1
ATOM 776 O O . LEU A 1 100 ? 12.738 2.623 -0.842 1.00 88.88 100 LEU A O 1
ATOM 780 N N . SER A 1 101 ? 12.609 3.602 -2.857 1.00 87.44 101 SER A N 1
ATOM 781 C CA . SER A 1 101 ? 11.185 3.932 -2.796 1.00 87.44 101 SER A CA 1
ATOM 782 C C . SER A 1 101 ? 10.323 2.684 -2.607 1.00 87.44 101 SER A C 1
ATOM 784 O O . SER A 1 101 ? 9.465 2.662 -1.723 1.00 87.44 101 SER A O 1
ATOM 786 N N . PHE A 1 102 ? 10.602 1.627 -3.374 1.00 83.69 102 PHE A N 1
ATOM 787 C CA . PHE A 1 102 ? 9.887 0.359 -3.272 1.00 83.69 102 PHE A CA 1
ATOM 788 C C . PHE A 1 102 ? 10.021 -0.263 -1.875 1.00 83.69 102 PHE A C 1
ATOM 790 O O . PHE A 1 102 ? 9.029 -0.686 -1.286 1.00 83.69 102 PHE A O 1
ATOM 797 N N . ILE A 1 103 ? 11.225 -0.241 -1.293 1.00 89.12 103 ILE A N 1
ATOM 798 C CA . ILE A 1 103 ? 11.459 -0.726 0.077 1.00 89.12 103 ILE A CA 1
ATOM 799 C C . ILE A 1 103 ? 10.634 0.078 1.094 1.00 89.12 103 ILE A C 1
ATOM 801 O O . ILE A 1 103 ? 9.999 -0.503 1.975 1.00 89.12 103 ILE A O 1
ATOM 805 N N . PHE A 1 104 ? 10.599 1.407 0.969 1.00 89.00 104 PHE A N 1
ATOM 806 C CA . PHE A 1 104 ? 9.808 2.265 1.858 1.00 89.00 104 PHE A CA 1
ATOM 807 C C . PHE A 1 104 ? 8.295 2.035 1.723 1.00 89.00 104 PHE A C 1
ATOM 809 O O . PHE A 1 104 ? 7.598 1.943 2.736 1.00 89.00 104 PHE A O 1
ATOM 816 N N . LEU A 1 105 ? 7.784 1.875 0.500 1.00 85.88 105 LEU A N 1
ATOM 817 C CA . LEU A 1 105 ? 6.379 1.530 0.257 1.00 85.88 105 LEU A CA 1
ATOM 818 C C . LEU A 1 105 ? 6.009 0.187 0.900 1.00 85.88 105 LEU A C 1
ATOM 820 O O . LEU A 1 105 ? 4.945 0.061 1.511 1.00 85.88 105 LEU A O 1
ATOM 824 N N . LEU A 1 106 ? 6.920 -0.786 0.855 1.00 86.75 106 LEU A N 1
ATOM 825 C CA . LEU A 1 106 ? 6.735 -2.092 1.482 1.00 86.75 106 LEU A CA 1
ATOM 826 C C . LEU A 1 106 ? 6.648 -1.982 3.015 1.00 86.75 106 LEU A C 1
ATOM 828 O O . LEU A 1 106 ? 5.790 -2.616 3.629 1.00 86.75 106 LEU A O 1
ATOM 832 N N . ILE A 1 107 ? 7.446 -1.105 3.636 1.00 89.69 107 ILE A N 1
ATOM 833 C CA . ILE A 1 107 ? 7.323 -0.769 5.068 1.00 89.69 107 ILE A CA 1
ATOM 834 C C . ILE A 1 107 ? 5.946 -0.154 5.375 1.00 89.69 107 ILE A C 1
ATOM 836 O O . ILE A 1 107 ? 5.321 -0.504 6.381 1.00 89.69 107 ILE A O 1
ATOM 840 N N . GLY A 1 108 ? 5.438 0.715 4.497 1.00 87.00 108 GLY A N 1
ATOM 841 C CA . GLY A 1 108 ? 4.093 1.288 4.613 1.00 87.00 108 GLY A CA 1
ATOM 842 C C . GLY A 1 108 ? 2.993 0.221 4.595 1.00 87.00 108 GLY A C 1
ATOM 843 O O . GLY A 1 108 ? 2.103 0.236 5.451 1.00 87.00 108 GLY A O 1
ATOM 844 N N . ASN A 1 109 ? 3.101 -0.758 3.688 1.00 86.81 109 ASN A N 1
ATOM 845 C CA . ASN A 1 109 ? 2.192 -1.907 3.608 1.00 86.81 109 ASN A CA 1
ATOM 846 C C . ASN A 1 109 ? 2.215 -2.754 4.894 1.00 86.81 109 ASN A C 1
ATOM 848 O O . ASN A 1 109 ? 1.160 -3.166 5.379 1.00 86.81 109 ASN A O 1
ATOM 852 N N . ILE A 1 110 ? 3.391 -2.968 5.497 1.00 88.88 110 ILE A N 1
ATOM 853 C CA . ILE A 1 110 ? 3.514 -3.676 6.785 1.00 88.88 110 ILE A CA 1
ATOM 854 C C . ILE A 1 110 ? 2.778 -2.916 7.895 1.00 88.88 110 ILE A C 1
ATOM 856 O O . ILE A 1 110 ? 2.041 -3.521 8.676 1.00 88.88 110 ILE A O 1
ATOM 860 N N . GLY A 1 111 ? 2.926 -1.590 7.951 1.00 89.62 111 GLY A N 1
ATOM 861 C CA . GLY A 1 111 ? 2.181 -0.759 8.898 1.00 89.62 111 GLY A CA 1
ATOM 862 C C . GLY A 1 111 ? 0.664 -0.905 8.740 1.00 89.62 111 GLY A C 1
ATOM 863 O O . GLY A 1 111 ? -0.058 -0.981 9.735 1.00 89.62 111 GLY A O 1
ATOM 864 N N . LEU A 1 112 ? 0.187 -1.014 7.497 1.00 88.88 112 LEU A N 1
ATOM 865 C CA . LEU A 1 112 ? -1.221 -1.235 7.157 1.00 88.88 112 LEU A CA 1
ATOM 866 C C . LEU A 1 112 ? -1.747 -2.580 7.661 1.00 88.88 112 LEU A C 1
ATOM 868 O O . LEU A 1 112 ? -2.833 -2.646 8.239 1.00 88.88 112 LEU A O 1
ATOM 872 N N . ILE A 1 113 ? -0.961 -3.640 7.491 1.00 90.56 113 ILE A N 1
ATOM 873 C CA . ILE A 1 113 ? -1.277 -4.972 8.016 1.00 90.56 113 ILE A CA 1
ATOM 874 C C . ILE A 1 113 ? -1.375 -4.923 9.546 1.00 90.56 113 ILE A C 1
ATOM 876 O O . ILE A 1 113 ? -2.352 -5.405 10.123 1.00 90.56 113 ILE A O 1
ATOM 880 N N . LEU A 1 114 ? -0.406 -4.280 10.206 1.00 91.06 114 LEU A N 1
ATOM 881 C CA . LEU A 1 114 ? -0.390 -4.130 11.662 1.00 91.06 114 LEU A CA 1
ATOM 882 C C . LEU A 1 114 ? -1.618 -3.358 12.166 1.00 91.06 114 LEU A C 1
ATOM 884 O O . LEU A 1 114 ? -2.231 -3.737 13.165 1.00 91.06 114 LEU A O 1
ATOM 888 N N . LEU A 1 115 ? -1.997 -2.294 11.454 1.00 90.81 115 LEU A N 1
ATOM 889 C CA . LEU A 1 115 ? -3.197 -1.514 11.735 1.00 90.81 115 LEU A CA 1
ATOM 890 C C . LEU A 1 115 ? -4.459 -2.382 11.642 1.00 90.81 115 LEU A C 1
ATOM 892 O O . LEU A 1 115 ? -5.305 -2.310 12.531 1.00 90.81 115 LEU A O 1
ATOM 896 N N . CYS A 1 116 ? -4.578 -3.211 10.602 1.00 90.81 116 CYS A N 1
ATOM 897 C CA . CYS A 1 116 ? -5.719 -4.105 10.407 1.00 90.81 116 CYS A CA 1
ATOM 898 C C . CYS A 1 116 ? -5.874 -5.095 11.570 1.00 90.81 116 CYS A C 1
ATOM 900 O O . CYS A 1 116 ? -6.972 -5.249 12.103 1.00 90.81 116 CYS A O 1
ATOM 902 N N . PHE A 1 117 ? -4.783 -5.717 12.026 1.00 91.06 117 PHE A N 1
ATOM 903 C CA . PHE A 1 117 ? -4.840 -6.627 13.173 1.00 91.06 117 PHE A CA 1
ATOM 904 C C . PHE A 1 117 ? -5.192 -5.913 14.483 1.00 91.06 117 PHE A C 1
ATOM 906 O O . PHE A 1 117 ? -6.011 -6.421 15.246 1.00 91.06 117 PHE A O 1
ATOM 913 N N . LYS A 1 118 ? -4.657 -4.710 14.724 1.00 88.69 118 LYS A N 1
ATOM 914 C CA . LYS A 1 118 ? -5.021 -3.914 15.911 1.00 88.69 118 LYS A CA 1
ATOM 915 C C . LYS A 1 118 ? -6.481 -3.451 15.879 1.00 88.69 118 LYS A C 1
ATOM 917 O O . LYS A 1 118 ? -7.168 -3.487 16.895 1.00 88.69 118 LYS A O 1
ATOM 922 N N . LEU A 1 119 ? -6.985 -3.048 14.710 1.00 89.50 119 LEU A N 1
ATOM 923 C CA . LEU A 1 119 ? -8.398 -2.705 14.513 1.00 89.50 119 LEU A CA 1
ATOM 924 C C . LEU A 1 119 ? -9.303 -3.911 14.772 1.00 89.50 119 LEU A C 1
ATOM 926 O O . LEU A 1 119 ? -10.339 -3.763 15.419 1.00 89.50 119 LEU A O 1
ATOM 930 N N . HIS A 1 120 ? -8.902 -5.096 14.306 1.00 91.50 120 HIS A N 1
ATOM 931 C CA . HIS A 1 120 ? -9.605 -6.335 14.613 1.00 91.50 120 HIS A CA 1
ATOM 932 C C . HIS A 1 120 ? -9.637 -6.603 16.119 1.00 91.50 120 HIS A C 1
ATOM 934 O O . HIS A 1 120 ? -10.703 -6.899 16.647 1.00 91.50 120 HIS A O 1
ATOM 940 N N . ASP A 1 121 ? -8.515 -6.465 16.826 1.00 89.25 121 ASP A N 1
ATOM 941 C CA . ASP A 1 121 ? -8.495 -6.749 18.260 1.00 89.25 121 ASP A CA 1
ATOM 942 C C . ASP A 1 121 ? -9.392 -5.791 19.058 1.00 89.25 121 ASP A C 1
ATOM 944 O O . ASP A 1 121 ? -10.123 -6.219 19.956 1.00 89.25 121 ASP A O 1
ATOM 948 N N . ARG A 1 122 ? -9.428 -4.514 18.657 1.00 87.25 122 ARG A N 1
ATOM 949 C CA . ARG A 1 122 ? -10.245 -3.487 19.309 1.00 87.25 122 ARG A CA 1
ATOM 950 C C . ARG A 1 122 ? -11.736 -3.567 18.984 1.00 87.25 122 ARG A C 1
ATOM 952 O O . ARG A 1 122 ? -12.558 -3.468 19.890 1.00 87.25 122 ARG A O 1
ATOM 959 N N . PHE A 1 123 ? -12.100 -3.700 17.710 1.00 86.06 123 PHE A N 1
ATOM 960 C CA . PHE A 1 123 ? -13.503 -3.679 17.275 1.00 86.06 123 PHE A CA 1
ATOM 961 C C . PHE A 1 123 ? -14.113 -5.077 17.123 1.00 86.06 123 PHE A C 1
ATOM 963 O O . PHE A 1 123 ? -15.30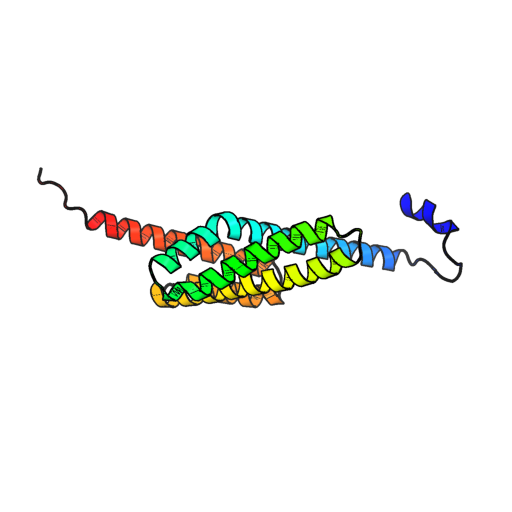7 -5.190 16.854 1.00 86.06 123 PHE A O 1
ATOM 970 N N . LYS A 1 124 ? -13.306 -6.136 17.276 1.00 87.19 124 LYS A N 1
ATOM 971 C CA . LYS A 1 124 ? -13.679 -7.553 17.114 1.00 87.19 124 LYS A CA 1
ATOM 972 C C . LYS A 1 124 ? -14.398 -7.860 15.791 1.00 87.19 124 LYS A C 1
ATOM 974 O O . LYS A 1 124 ? -15.116 -8.850 15.689 1.00 87.19 124 LYS A O 1
ATOM 979 N N . ASP A 1 125 ? -14.181 -7.043 14.755 1.00 87.94 125 ASP A N 1
ATOM 980 C CA . ASP A 1 125 ? -14.754 -7.259 13.423 1.00 87.94 125 ASP A CA 1
ATOM 981 C C . ASP A 1 125 ? -13.783 -8.073 12.556 1.00 87.94 125 ASP A C 1
ATOM 983 O O . ASP A 1 125 ? -12.631 -7.684 12.337 1.00 87.94 125 ASP A O 1
ATOM 987 N N . ALA A 1 126 ? -14.242 -9.228 12.068 1.00 90.31 126 ALA A N 1
ATOM 988 C CA . ALA A 1 126 ? -13.458 -10.134 11.234 1.00 90.31 126 ALA A CA 1
ATOM 989 C C . ALA A 1 126 ? -13.067 -9.516 9.880 1.00 90.31 126 ALA A C 1
ATOM 991 O O . ALA A 1 126 ? -12.055 -9.919 9.307 1.00 90.31 126 ALA A O 1
ATOM 992 N N . LEU A 1 127 ? -13.804 -8.512 9.387 1.00 89.94 127 LEU A N 1
ATOM 993 C CA . LEU A 1 127 ? -13.480 -7.824 8.132 1.00 89.94 127 LEU A CA 1
ATOM 994 C C . LEU A 1 127 ? -12.083 -7.189 8.171 1.00 89.94 127 LEU A C 1
ATOM 996 O O . LEU A 1 127 ? -11.370 -7.235 7.170 1.00 89.94 127 LEU A O 1
ATOM 1000 N N . TYR A 1 128 ? -11.660 -6.660 9.325 1.00 91.19 128 TYR A N 1
ATOM 1001 C CA . TYR A 1 128 ? -10.313 -6.110 9.491 1.00 91.19 128 TYR A CA 1
ATOM 1002 C C . TYR A 1 128 ? -9.233 -7.190 9.410 1.00 91.19 128 TYR A C 1
ATOM 1004 O O . TYR A 1 128 ? -8.213 -6.994 8.754 1.00 91.19 128 TYR A O 1
ATOM 1012 N N . MET A 1 129 ? -9.472 -8.352 10.020 1.00 92.62 129 MET A N 1
ATOM 1013 C CA . MET A 1 129 ? -8.545 -9.482 9.955 1.00 92.62 129 MET A CA 1
ATOM 1014 C C . MET A 1 129 ? -8.405 -9.997 8.520 1.00 92.62 129 MET A C 1
ATOM 1016 O O . MET A 1 129 ? -7.290 -10.183 8.034 1.00 92.62 129 MET A O 1
ATOM 1020 N N . VAL A 1 130 ? -9.531 -10.177 7.822 1.00 93.50 130 VAL A N 1
ATOM 1021 C CA . VAL A 1 130 ? -9.544 -10.633 6.426 1.00 93.50 130 VAL A CA 1
ATOM 1022 C C . VAL A 1 130 ? -8.822 -9.623 5.529 1.00 93.50 130 VAL A C 1
ATOM 1024 O O . VAL A 1 130 ? -7.970 -10.029 4.743 1.00 93.50 130 VAL A O 1
ATOM 1027 N N . ALA A 1 131 ? -9.067 -8.318 5.694 1.00 91.31 131 ALA A N 1
ATOM 1028 C CA . ALA A 1 131 ? -8.341 -7.278 4.961 1.00 91.31 131 ALA A CA 1
ATOM 1029 C C . ALA A 1 131 ? -6.820 -7.347 5.200 1.00 91.31 131 ALA A C 1
ATOM 1031 O O . ALA A 1 131 ? -6.049 -7.315 4.242 1.00 91.31 131 ALA A O 1
ATOM 1032 N N . GLY A 1 132 ? -6.387 -7.525 6.454 1.00 89.44 132 GLY A N 1
ATOM 1033 C CA . GLY A 1 132 ? -4.974 -7.698 6.807 1.00 89.44 132 GLY A CA 1
ATOM 1034 C C . GLY A 1 132 ? -4.324 -8.907 6.127 1.00 89.44 132 GLY A C 1
ATOM 1035 O O . GLY A 1 132 ? -3.236 -8.789 5.567 1.00 89.44 132 GLY A O 1
ATOM 1036 N N . ILE A 1 133 ? -5.009 -10.054 6.106 1.00 91.56 133 ILE A N 1
ATOM 1037 C CA . ILE A 1 133 ? -4.528 -11.272 5.432 1.00 91.56 133 ILE A CA 1
ATOM 1038 C C . ILE A 1 133 ? -4.444 -11.066 3.914 1.00 91.56 133 ILE A C 1
ATOM 1040 O O . ILE A 1 133 ? -3.462 -11.479 3.294 1.00 91.56 133 ILE A O 1
ATOM 1044 N N . LEU A 1 134 ? -5.427 -10.391 3.309 1.00 90.31 134 LEU A N 1
ATOM 1045 C CA . LEU A 1 134 ? -5.387 -10.071 1.881 1.00 90.31 134 LEU A CA 1
ATOM 1046 C C . LEU A 1 134 ? -4.219 -9.147 1.531 1.00 90.31 134 LEU A C 1
ATOM 1048 O O . LEU A 1 134 ? -3.615 -9.336 0.480 1.00 90.31 134 LEU A O 1
ATOM 1052 N N . PHE A 1 135 ? -3.855 -8.202 2.400 1.00 88.31 135 PHE A N 1
ATOM 1053 C CA . PHE A 1 135 ? -2.655 -7.392 2.192 1.00 88.31 135 PHE A CA 1
ATOM 1054 C C . PHE A 1 135 ? -1.372 -8.221 2.253 1.00 88.31 135 PHE A C 1
ATOM 1056 O O . PHE A 1 135 ? -0.499 -8.027 1.413 1.00 88.31 135 PHE A O 1
ATOM 1063 N N . ILE A 1 136 ? -1.270 -9.183 3.177 1.00 89.38 136 ILE A N 1
ATOM 1064 C CA . ILE A 1 136 ? -0.119 -10.100 3.235 1.00 89.38 136 ILE A CA 1
ATOM 1065 C C . ILE A 1 136 ? -0.010 -10.900 1.934 1.00 89.38 136 ILE A C 1
ATOM 1067 O O . ILE A 1 136 ? 1.054 -10.936 1.321 1.00 89.38 136 ILE A O 1
ATOM 1071 N N . ILE A 1 137 ? -1.106 -11.518 1.486 1.00 88.69 137 ILE A N 1
ATOM 1072 C CA . ILE A 1 137 ? -1.123 -12.304 0.243 1.00 88.69 137 ILE A CA 1
ATOM 1073 C C . ILE A 1 137 ? -0.837 -11.404 -0.965 1.00 88.69 137 ILE A C 1
ATOM 1075 O O . ILE A 1 137 ? -0.094 -11.793 -1.865 1.00 88.69 137 ILE A O 1
ATOM 1079 N N . GLY A 1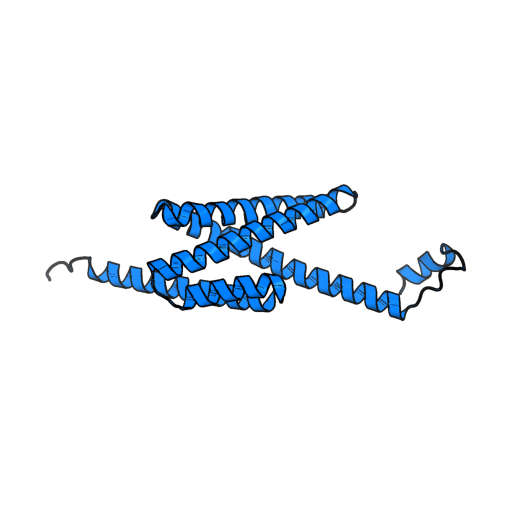 138 ? -1.387 -10.191 -0.971 1.00 83.00 138 GLY A N 1
ATOM 1080 C CA . GLY A 1 138 ? -1.226 -9.217 -2.042 1.00 83.00 138 GLY A CA 1
ATOM 1081 C C . GLY A 1 138 ? 0.220 -8.783 -2.285 1.00 83.00 138 GLY A C 1
ATOM 1082 O O . GLY A 1 138 ? 0.580 -8.535 -3.433 1.00 83.00 138 GLY A O 1
ATOM 1083 N N . ILE A 1 139 ? 1.075 -8.800 -1.255 1.00 80.50 139 ILE A N 1
ATOM 1084 C CA . ILE A 1 139 ? 2.520 -8.549 -1.404 1.00 80.50 139 ILE A CA 1
ATOM 1085 C C . ILE A 1 139 ? 3.190 -9.606 -2.301 1.00 80.50 139 ILE A C 1
ATOM 1087 O O . ILE A 1 139 ? 4.098 -9.272 -3.057 1.00 80.50 139 ILE A O 1
ATOM 1091 N N . PHE A 1 140 ? 2.743 -10.868 -2.257 1.00 79.00 140 PHE A N 1
ATOM 1092 C CA . PHE A 1 140 ? 3.358 -11.971 -3.012 1.00 79.00 140 PHE A CA 1
ATOM 1093 C C . PHE A 1 140 ? 2.638 -12.296 -4.326 1.00 79.00 140 PHE A C 1
ATOM 1095 O O . PHE A 1 140 ? 3.277 -12.690 -5.298 1.00 79.00 140 PHE A O 1
ATOM 1102 N N . VAL A 1 141 ? 1.308 -12.170 -4.350 1.00 74.31 141 VAL A N 1
ATOM 1103 C CA . VAL A 1 141 ? 0.450 -12.610 -5.467 1.00 74.31 141 VAL A CA 1
ATOM 1104 C C . VAL A 1 141 ? 0.097 -11.456 -6.416 1.00 74.31 141 VAL A C 1
ATOM 1106 O O . VAL A 1 141 ? -0.301 -11.692 -7.556 1.00 74.31 141 VAL A O 1
ATOM 1109 N N . GLY A 1 142 ? 0.293 -10.203 -5.992 1.00 67.81 142 GLY A N 1
ATOM 1110 C CA . GLY A 1 142 ? 0.134 -9.011 -6.825 1.00 67.81 142 GLY A CA 1
ATOM 1111 C C . GLY A 1 142 ? -1.094 -8.152 -6.501 1.00 67.81 142 GLY A C 1
ATOM 1112 O O . GLY A 1 142 ? -1.937 -8.474 -5.659 1.00 67.81 142 GLY A O 1
ATOM 1113 N N . GLY A 1 143 ? -1.195 -7.021 -7.209 1.00 69.00 143 GLY A N 1
ATOM 1114 C CA . GLY A 1 143 ? -2.033 -5.876 -6.828 1.00 69.00 143 GLY A CA 1
ATOM 1115 C C . GLY A 1 143 ? -3.550 -6.102 -6.798 1.00 69.00 143 GLY A C 1
ATOM 1116 O O . GLY A 1 143 ? -4.248 -5.377 -6.093 1.00 69.00 143 GLY A O 1
ATOM 1117 N N . VAL A 1 144 ? -4.080 -7.112 -7.498 1.00 72.75 144 VAL A N 1
ATOM 1118 C CA . VAL A 1 144 ? -5.532 -7.390 -7.514 1.00 72.75 144 VAL A CA 1
ATOM 1119 C C . VAL A 1 144 ? -6.027 -7.833 -6.134 1.00 72.75 144 VAL A C 1
ATOM 1121 O O . VAL A 1 144 ? -7.080 -7.387 -5.683 1.00 72.75 144 VAL A O 1
ATOM 1124 N N . VAL A 1 145 ? -5.255 -8.663 -5.425 1.00 81.50 145 VAL A N 1
ATOM 1125 C CA . VAL A 1 145 ? -5.623 -9.126 -4.076 1.00 81.50 145 VAL A CA 1
ATOM 1126 C C . VAL A 1 145 ? -5.540 -7.971 -3.078 1.00 81.50 145 VAL A C 1
ATOM 1128 O O . VAL A 1 145 ? -6.467 -7.765 -2.293 1.00 81.50 145 VAL A O 1
ATOM 1131 N N . SER A 1 146 ? -4.483 -7.156 -3.172 1.00 77.25 146 SER A N 1
ATOM 1132 C CA . SER A 1 146 ? -4.327 -5.937 -2.371 1.00 77.25 146 SER A CA 1
ATOM 1133 C C . SER A 1 146 ? -5.495 -4.972 -2.573 1.00 77.25 146 SER A C 1
ATOM 1135 O O . SER A 1 146 ? -5.976 -4.376 -1.612 1.00 77.25 146 SER A O 1
ATOM 1137 N N . PHE A 1 147 ? -5.999 -4.846 -3.803 1.00 81.62 147 PHE A N 1
ATOM 1138 C CA . PHE A 1 147 ? -7.150 -4.002 -4.115 1.00 81.62 147 PHE A CA 1
ATOM 1139 C C . PHE A 1 147 ? -8.431 -4.469 -3.408 1.00 81.62 147 PHE A C 1
ATOM 1141 O O . PHE A 1 147 ? -9.140 -3.655 -2.814 1.00 81.62 147 PHE A O 1
ATOM 1148 N N . VAL A 1 148 ? -8.705 -5.778 -3.390 1.00 86.19 148 VAL A N 1
ATOM 1149 C CA . VAL A 1 148 ? -9.840 -6.331 -2.629 1.00 86.19 148 VAL A CA 1
ATOM 1150 C C . VAL A 1 148 ? -9.659 -6.092 -1.123 1.00 86.19 148 VAL A C 1
ATOM 1152 O O . VAL A 1 148 ? -10.616 -5.711 -0.446 1.00 86.19 148 VAL A O 1
ATOM 1155 N N . GLY A 1 149 ? -8.432 -6.227 -0.605 1.00 86.38 149 GLY A N 1
ATOM 1156 C CA . GLY A 1 149 ? -8.094 -5.888 0.784 1.00 86.38 149 GLY A CA 1
ATOM 1157 C C . GLY A 1 149 ? -8.418 -4.432 1.138 1.00 86.38 149 GLY A C 1
ATOM 1158 O O . GLY A 1 149 ? -9.032 -4.166 2.172 1.00 86.38 149 GLY A O 1
ATOM 1159 N N . TRP A 1 150 ? -8.106 -3.492 0.243 1.00 85.31 150 TRP A N 1
ATOM 1160 C CA . TRP A 1 150 ? -8.458 -2.076 0.394 1.00 85.31 150 TRP A CA 1
ATOM 1161 C C . TRP A 1 150 ? -9.962 -1.829 0.453 1.00 85.31 150 TRP A C 1
ATOM 1163 O O . TRP A 1 150 ? -10.419 -1.057 1.300 1.00 85.31 150 TRP A O 1
ATOM 1173 N N . ILE A 1 151 ? -10.738 -2.494 -0.406 1.00 86.31 151 ILE A N 1
ATOM 1174 C CA . ILE A 1 151 ? -12.203 -2.383 -0.393 1.00 86.31 151 ILE A CA 1
ATOM 1175 C C . ILE A 1 151 ? -12.756 -2.885 0.944 1.00 86.31 151 ILE A C 1
ATOM 1177 O O . ILE A 1 151 ? -13.561 -2.195 1.571 1.00 86.31 151 ILE A O 1
ATOM 1181 N N . LEU A 1 152 ? -12.303 -4.050 1.412 1.00 88.56 152 LEU A N 1
ATOM 1182 C CA . LEU A 1 152 ? -12.745 -4.619 2.687 1.00 88.56 152 LEU A CA 1
ATOM 1183 C C . LEU A 1 152 ? -12.397 -3.714 3.869 1.00 88.56 152 LEU A C 1
ATOM 1185 O O . LEU A 1 152 ? -13.254 -3.470 4.719 1.00 88.56 152 LEU A O 1
ATOM 1189 N N . LEU A 1 153 ? -11.178 -3.165 3.895 1.00 88.06 153 LEU A N 1
ATOM 1190 C CA . LEU A 1 153 ? -10.762 -2.205 4.915 1.00 88.06 153 LEU A CA 1
ATOM 1191 C C . LEU A 1 153 ? -11.671 -0.967 4.915 1.00 88.06 153 LEU A C 1
ATOM 1193 O O . LEU A 1 153 ? -12.098 -0.515 5.979 1.00 88.06 153 LEU A O 1
ATOM 1197 N N . TYR A 1 154 ? -12.006 -0.441 3.733 1.00 85.69 154 TYR A N 1
ATOM 1198 C CA . TYR A 1 154 ? -12.883 0.721 3.594 1.00 85.69 154 TYR A CA 1
ATOM 1199 C C . TYR A 1 154 ? -14.308 0.441 4.091 1.00 85.69 154 TYR A C 1
ATOM 1201 O O . TYR A 1 154 ? -14.875 1.245 4.834 1.00 85.69 154 TYR A O 1
ATOM 1209 N N . VAL A 1 155 ? -14.871 -0.718 3.738 1.00 87.75 155 VAL A N 1
ATOM 1210 C CA . VAL A 1 155 ? -16.199 -1.151 4.199 1.00 87.75 155 VAL A CA 1
ATOM 1211 C C . VAL A 1 155 ? -16.216 -1.345 5.718 1.00 87.75 155 VAL A C 1
ATOM 1213 O O . VAL A 1 155 ? -17.130 -0.856 6.384 1.00 87.75 155 VAL A O 1
ATOM 1216 N N . ALA A 1 156 ? -15.192 -1.996 6.279 1.00 88.25 156 ALA A N 1
ATOM 1217 C CA . ALA A 1 156 ? -15.067 -2.211 7.719 1.00 88.25 156 ALA A CA 1
ATOM 1218 C C . ALA A 1 156 ? -14.990 -0.880 8.484 1.00 88.25 156 ALA A C 1
ATOM 1220 O O . ALA A 1 156 ? -15.726 -0.671 9.447 1.00 88.25 156 ALA A O 1
ATOM 1221 N N . LEU A 1 157 ? -14.165 0.062 8.011 1.00 85.62 157 LEU A N 1
ATOM 1222 C CA . LEU A 1 157 ? -14.087 1.422 8.558 1.00 85.62 157 LEU A CA 1
ATOM 1223 C C . LEU A 1 157 ? -15.437 2.143 8.500 1.00 85.62 157 LEU A C 1
ATOM 1225 O O . LEU A 1 157 ? -15.858 2.719 9.502 1.00 85.62 157 LEU A O 1
ATOM 1229 N N . GLY A 1 158 ? -16.136 2.081 7.364 1.00 84.25 158 GLY A N 1
ATOM 1230 C CA . GLY A 1 158 ? -17.456 2.695 7.208 1.00 84.25 158 GLY A CA 1
ATOM 1231 C C . GLY A 1 158 ? -18.481 2.149 8.206 1.00 84.25 158 GLY A C 1
ATOM 1232 O O . GLY A 1 158 ? -19.192 2.924 8.849 1.00 84.25 158 GLY A O 1
ATOM 1233 N N . LYS A 1 159 ? -18.506 0.826 8.397 1.00 86.44 159 LYS A N 1
ATOM 1234 C CA . LYS A 1 159 ? -19.381 0.153 9.367 1.00 86.44 159 LYS A CA 1
ATOM 1235 C C . LYS A 1 159 ? -19.071 0.577 10.805 1.00 86.44 159 LYS A C 1
ATOM 1237 O O . LYS A 1 159 ? -19.990 0.916 11.550 1.00 86.44 159 LYS A O 1
ATOM 1242 N N . THR A 1 160 ? -17.794 0.620 11.183 1.00 84.50 160 THR A N 1
ATOM 1243 C CA . THR A 1 160 ? -17.363 1.044 12.524 1.00 84.50 160 THR A CA 1
ATOM 1244 C C . THR A 1 160 ? -17.747 2.496 12.808 1.00 84.50 160 THR A C 1
ATOM 1246 O O . THR A 1 160 ? -18.324 2.785 13.855 1.00 84.50 160 THR A O 1
ATOM 1249 N N . ILE A 1 161 ? -17.516 3.410 11.860 1.00 84.88 161 ILE A N 1
ATOM 1250 C CA . ILE A 1 161 ? -17.895 4.826 11.999 1.00 84.88 161 ILE A CA 1
ATOM 1251 C C . ILE A 1 161 ? -19.416 4.974 12.147 1.00 84.88 161 ILE A C 1
ATOM 1253 O O . ILE A 1 161 ? -19.878 5.739 12.996 1.00 84.88 161 ILE A O 1
ATOM 1257 N N . ALA A 1 162 ? -20.203 4.232 11.362 1.00 84.25 162 ALA A N 1
ATOM 1258 C CA . ALA A 1 162 ? -21.660 4.242 11.467 1.00 84.25 162 ALA A CA 1
ATOM 1259 C C . ALA A 1 162 ? -22.141 3.737 12.839 1.00 84.25 162 ALA A C 1
ATOM 1261 O O . ALA A 1 162 ? -22.992 4.374 13.462 1.00 84.25 162 ALA A O 1
ATOM 1262 N N . SER A 1 163 ? -21.545 2.648 13.340 1.00 81.44 163 SER A N 1
ATOM 1263 C CA . SER A 1 163 ? -21.849 2.098 14.665 1.00 81.44 163 SER A CA 1
ATOM 1264 C C . SER A 1 163 ? -21.547 3.106 15.775 1.00 81.44 163 SER A C 1
ATOM 1266 O O . SER A 1 163 ? -22.406 3.367 16.615 1.00 81.44 163 SER A O 1
ATOM 1268 N N . LEU A 1 164 ? -20.372 3.741 15.747 1.00 82.38 164 LEU A N 1
ATOM 1269 C CA . LEU A 1 164 ? -19.989 4.747 16.742 1.00 82.38 164 LEU A CA 1
ATOM 1270 C C . LEU A 1 164 ? -20.919 5.965 16.709 1.00 82.38 164 LEU A C 1
ATOM 1272 O O . LEU A 1 164 ? -21.405 6.400 17.750 1.00 82.38 164 LEU A O 1
ATOM 1276 N N . ARG A 1 165 ? -21.253 6.468 15.516 1.00 80.94 165 ARG A N 1
ATOM 1277 C CA . ARG A 1 165 ? -22.189 7.590 15.363 1.00 80.94 165 ARG A CA 1
ATOM 1278 C C . ARG A 1 165 ? -23.579 7.262 15.910 1.00 80.94 165 ARG A C 1
ATOM 1280 O O . ARG A 1 165 ? -24.196 8.115 16.542 1.00 80.94 165 ARG A O 1
ATOM 1287 N N . SER A 1 166 ? -24.065 6.042 15.678 1.00 77.88 166 SER A N 1
ATOM 1288 C CA . SER A 1 166 ? -25.371 5.599 16.181 1.00 77.88 166 SER A CA 1
ATOM 1289 C C . SER A 1 166 ? -25.406 5.481 17.708 1.00 77.88 166 SER A C 1
ATOM 1291 O O . SER A 1 166 ? -26.370 5.921 18.327 1.00 77.88 166 SER A O 1
ATOM 1293 N N . GLN A 1 167 ? -24.328 4.988 18.328 1.00 70.94 167 GLN A N 1
ATOM 1294 C CA . GLN A 1 167 ? -24.200 4.945 19.787 1.00 70.94 167 GLN A CA 1
ATOM 1295 C C . GLN A 1 167 ? -24.158 6.353 20.386 1.00 70.94 167 GLN A C 1
ATOM 1297 O O . GLN A 1 167 ? -24.806 6.618 21.393 1.00 70.94 167 GLN A O 1
ATOM 1302 N N . GLN A 1 168 ? -23.459 7.283 19.738 1.00 65.25 168 GLN A N 1
ATOM 1303 C CA . GLN A 1 168 ? -23.337 8.661 20.210 1.00 65.25 168 GLN A CA 1
ATOM 1304 C C . GLN A 1 168 ? -24.653 9.447 20.105 1.00 65.25 168 GLN A C 1
ATOM 1306 O O . GLN A 1 168 ? -24.929 10.290 20.954 1.00 65.25 168 GLN A O 1
ATOM 1311 N N . ALA A 1 169 ? -25.498 9.126 19.120 1.00 61.44 169 ALA A N 1
ATOM 1312 C CA . ALA A 1 169 ? -26.832 9.711 18.968 1.00 61.44 169 ALA A CA 1
ATOM 1313 C C . ALA A 1 169 ? -27.824 9.275 20.065 1.00 61.44 169 ALA A C 1
ATOM 1315 O O . ALA A 1 169 ? -28.782 9.992 20.334 1.00 61.44 169 ALA A O 1
ATOM 1316 N N . TYR A 1 170 ? -27.596 8.131 20.719 1.00 58.62 170 TYR A N 1
ATOM 1317 C CA . TYR A 1 170 ? -28.427 7.665 21.836 1.00 58.62 170 TYR A CA 1
ATOM 1318 C C . TYR A 1 170 ? -28.067 8.342 23.176 1.00 58.62 170 TYR A C 1
ATOM 1320 O O . TYR A 1 170 ? -28.859 8.326 24.111 1.00 58.62 170 TYR A O 1
ATOM 1328 N N . ILE A 1 171 ? -26.879 8.952 23.283 1.00 56.50 171 ILE A N 1
ATOM 1329 C CA . ILE A 1 171 ? -26.355 9.522 24.539 1.00 56.50 171 ILE A CA 1
ATOM 1330 C C . ILE A 1 171 ? -26.772 10.993 24.734 1.00 56.50 171 ILE A C 1
ATOM 1332 O O . ILE A 1 171 ? -26.704 11.505 25.849 1.00 56.50 171 ILE A O 1
ATOM 1336 N N . THR A 1 172 ? -27.248 11.694 23.699 1.00 57.22 172 THR A N 1
ATOM 1337 C CA . THR A 1 172 ? -27.819 13.041 23.870 1.00 57.22 172 THR A CA 1
ATOM 1338 C C . THR A 1 172 ? -29.223 12.949 24.481 1.00 57.22 172 THR A C 1
ATOM 1340 O O . THR A 1 172 ? -30.107 12.395 23.824 1.00 57.22 172 THR A O 1
ATOM 1343 N N . PRO A 1 173 ? -29.472 13.491 25.693 1.00 60.66 173 PRO A N 1
ATOM 1344 C CA . PRO A 1 173 ? -30.807 13.503 26.284 1.00 60.66 173 PRO A CA 1
ATOM 1345 C C . PRO A 1 173 ? -31.759 14.283 25.375 1.00 60.66 173 PRO A C 1
ATOM 1347 O O . PRO A 1 173 ? -31.467 15.425 25.015 1.00 60.66 173 PRO A O 1
ATOM 1350 N N . GLN A 1 174 ? -32.892 13.685 25.002 1.00 60.69 174 GLN A N 1
ATOM 1351 C CA . GLN A 1 174 ? -33.985 14.448 24.402 1.00 60.69 174 GLN A CA 1
ATOM 1352 C C . GLN A 1 174 ? -34.450 15.502 25.422 1.00 60.69 174 GLN A C 1
ATOM 1354 O O . GLN A 1 174 ? -34.736 15.131 26.564 1.00 60.69 174 GLN A O 1
ATOM 1359 N N . PRO A 1 175 ? -34.513 16.799 25.063 1.00 63.91 175 PRO A N 1
ATOM 1360 C CA . PRO A 1 175 ? -35.130 17.786 25.936 1.00 63.91 175 PRO A CA 1
ATOM 1361 C C . PRO A 1 175 ? -36.607 17.404 26.144 1.00 63.91 175 PRO A C 1
ATOM 1363 O O . PRO A 1 175 ? -37.266 17.034 25.168 1.00 63.91 175 PRO A O 1
ATOM 1366 N N . PRO A 1 176 ? -37.116 17.436 27.390 1.00 66.94 176 PRO A N 1
ATOM 1367 C CA . PRO A 1 176 ? -38.513 17.126 27.668 1.00 66.94 176 PRO A CA 1
ATOM 1368 C C . PRO A 1 176 ? -39.426 18.080 26.884 1.00 66.94 176 PRO A C 1
ATOM 1370 O O . PRO A 1 176 ? -39.177 19.286 26.857 1.00 66.94 176 PRO A O 1
ATOM 1373 N N . ILE A 1 177 ? -40.423 17.491 26.216 1.00 63.75 177 ILE A N 1
ATOM 1374 C CA . ILE A 1 177 ? -41.478 18.171 25.444 1.00 63.75 177 ILE A CA 1
ATOM 1375 C C . ILE A 1 177 ? -42.398 18.960 26.373 1.00 63.75 177 ILE A C 1
ATOM 1377 O O . ILE A 1 177 ? -42.718 18.416 27.457 1.00 63.75 177 ILE A O 1
#

Sequence (177 aa):
VILILYIQPLMPSSFEFNMEVFIKLLSAIFWVIIIWVFEVVIALVALIKLIPGTSSLARADPEFSTASNLISIGYICGIILLVLGILTLIILIGFLLLVLSFIFLLIGNIGLILLCFKLHDRFKDALYMVAGILFIIGIFVGGVVSFVGWILLYVALGKTIASLRSQQAYITPQPPI

Radius of gyration: 22.91 Å; chains: 1; bounding box: 68×31×67 Å

pLDDT: mean 79.72, std 9.88, range [53.38, 93.5]

Foldseek 3Di:
DVVCVVCVVVDDPVDPPDPVVVVVVVVVVVVVVVLVVLLLVVLVVCVPPVLVVLVVVCVVPVLSVVLSVQLCQLSVQLVVLLVVLVVCVVPPVSVVSPVVSVVSVVSNLVSQLSNLVVCCVVVVDCLSVCLSVLSVVCVPVGDVSNVVSVVSVVVVVVVVVVVVVVVVVVPDDDDDD

Secondary structure (DSSP, 8-state):
-HHHHHHGGGS-TT----HHHHHHHHHHHHHHHHHHHHHHHHHHHIIIIIHHHHHHHHHH-GGGHHHHHHHHHHHHHHHHHHHHHHHTTTSHHHHHHHHHHHHHHHHHHHHHHHHHHHHHHHH--HHHHHHHHHHHHHHHH-HHHHHHHHHHHHHHHHHHHHHHHHHHHHHSPPPP-

InterPro domains:
  IPR009321 Protein of unknown function DUF973 [PF06157] (22-170)

Organism: Staphylothermus marinus (NCBI:txid2280)